Protein AF-A0A969DQ56-F1 (afdb_monomer_lite)

Secondary structure (DSSP, 8-state):
--HHHHHHHHHHHHHHHHHHHHHHHHHHHHHHHHHHHHHHHHHHHHHHHHHHHHHHHHHHHHHHHHHH--HHHHHHHHHHHHHHHHHHHHHHHHHTT-HHHHHHHHHHHHHHHHHHHHHHHHHHHHHH-SS--HHHHHHHHHHHHHHHHHHHHHHHHHHHHHHHHHH-S---TT---------

Radius of gyration: 26.94 Å; chains: 1; bounding box: 64×22×91 Å

pLDDT: mean 86.1, std 13.1, range [34.94, 96.06]

Sequence (183 aa):
MNKLKFQLVYVVSLLILVSIAYLVYLSYKNFQKYSIWINHSENVRAEIENLNRVPIELSREIIRAALTGDQLDTMAVQRIKNSIPGIYHKLDSLVADDKPQMEKLEEIRVVLADYIHEANVLMQLMLRTDKITRPIINQVRGQEKLVDEINEKMNAMKHDENTLLKTGWPKDKNRSYGHPSRC

Foldseek 3Di:
DDPVVVVVVVVVVVVVVVVVVVVVVVVVVVVVVQVVLVVLLVQLLVLLVVLLVLLVVLLVLLVVCLLVVDPVSVVVNVVSLVCNVVSLVSSCVSCVLPPVLNVLSVVLVVLNVVLSVLSVVLSVVSNVDNDDDPVNVVSSVVNVVSSVVSVVSSVVSNVVSVVCNVVDPDPDPSRPRDDPPDD

Structure (mmCIF, N/CA/C/O backbone):
data_AF-A0A969DQ56-F1
#
_entry.id   AF-A0A969DQ56-F1
#
loop_
_atom_site.group_PDB
_atom_site.id
_atom_site.type_symbol
_atom_site.label_atom_id
_atom_site.label_alt_id
_atom_site.label_comp_id
_atom_site.label_asym_id
_atom_site.label_entity_id
_atom_site.label_seq_id
_atom_site.pdbx_PDB_ins_code
_atom_site.Cartn_x
_atom_site.Cartn_y
_atom_site.Cartn_z
_atom_site.occupancy
_atom_site.B_iso_or_equiv
_atom_site.auth_seq_id
_atom_site.auth_comp_id
_atom_site.auth_asym_id
_atom_site.auth_atom_id
_atom_site.pdbx_PDB_model_num
ATOM 1 N N . MET A 1 1 ? 34.725 11.283 -61.768 1.00 60.84 1 MET A N 1
ATOM 2 C CA . MET A 1 1 ? 34.589 10.988 -60.321 1.00 60.84 1 MET A CA 1
ATOM 3 C C . MET A 1 1 ? 34.743 9.479 -60.122 1.00 60.84 1 MET A C 1
ATOM 5 O O . MET A 1 1 ? 34.065 8.736 -60.818 1.00 60.84 1 MET A O 1
ATOM 9 N N . ASN A 1 2 ? 35.677 9.009 -59.283 1.00 83.00 2 ASN A N 1
ATOM 10 C CA . ASN A 1 2 ? 35.981 7.570 -59.159 1.00 83.00 2 ASN A CA 1
ATOM 11 C C . ASN A 1 2 ? 34.799 6.796 -58.555 1.00 83.00 2 ASN A C 1
ATOM 13 O O . ASN A 1 2 ? 34.385 7.106 -57.440 1.00 83.00 2 ASN A O 1
ATOM 17 N N . LYS A 1 3 ? 34.310 5.758 -59.250 1.00 82.12 3 LYS A N 1
ATOM 18 C CA . LYS A 1 3 ? 33.214 4.877 -58.792 1.00 82.12 3 LYS A CA 1
ATOM 19 C C . LYS A 1 3 ? 33.446 4.331 -57.373 1.00 82.12 3 LYS A C 1
ATOM 21 O O . LYS A 1 3 ? 32.519 4.307 -56.573 1.00 82.12 3 LYS A O 1
ATOM 26 N N . LEU A 1 4 ? 34.700 4.018 -57.037 1.00 84.75 4 LEU A N 1
ATOM 27 C CA . LEU A 1 4 ? 35.118 3.575 -55.701 1.00 84.75 4 LEU A CA 1
ATOM 28 C C . LEU A 1 4 ? 34.868 4.620 -54.603 1.00 84.75 4 LEU A C 1
ATOM 30 O O . LEU A 1 4 ? 34.434 4.266 -53.513 1.00 84.75 4 LEU A O 1
ATOM 34 N N . LYS A 1 5 ? 35.091 5.913 -54.884 1.00 87.50 5 LYS A N 1
ATOM 35 C CA . LYS A 1 5 ? 34.825 6.988 -53.911 1.00 87.50 5 LYS A CA 1
ATOM 36 C C . LYS A 1 5 ? 33.327 7.113 -53.634 1.00 87.50 5 LYS A C 1
ATOM 38 O O . LYS A 1 5 ? 32.936 7.286 -52.488 1.00 87.50 5 LYS A O 1
ATOM 43 N N . PHE A 1 6 ? 32.498 6.982 -54.670 1.00 88.50 6 PHE A N 1
ATOM 44 C CA . PHE A 1 6 ? 31.042 7.029 -54.526 1.00 88.50 6 PHE A CA 1
ATOM 45 C C . PHE A 1 6 ? 30.500 5.822 -53.743 1.00 88.50 6 PHE A C 1
ATOM 47 O O . PHE A 1 6 ? 29.696 5.999 -52.834 1.00 88.50 6 PHE A O 1
ATOM 54 N N . GLN A 1 7 ? 30.989 4.612 -54.037 1.00 91.00 7 GLN A N 1
ATOM 55 C CA . GLN A 1 7 ? 30.630 3.399 -53.291 1.00 91.00 7 GLN A CA 1
ATOM 56 C C . GLN A 1 7 ? 31.032 3.491 -51.812 1.00 91.00 7 GLN A C 1
ATOM 58 O O . GLN A 1 7 ? 30.232 3.142 -50.949 1.00 91.00 7 GLN A O 1
ATOM 63 N N . LEU A 1 8 ? 32.227 4.012 -51.510 1.00 91.94 8 LEU A N 1
ATOM 64 C CA . LEU A 1 8 ? 32.673 4.235 -50.131 1.00 91.94 8 LEU A CA 1
ATOM 65 C C . LEU A 1 8 ? 31.768 5.215 -49.382 1.00 91.94 8 LEU A C 1
ATOM 67 O O . LEU A 1 8 ? 31.337 4.908 -48.275 1.00 91.94 8 LEU A O 1
ATOM 71 N N . VAL A 1 9 ? 31.445 6.363 -49.987 1.00 92.62 9 VAL A N 1
ATOM 72 C CA . VAL A 1 9 ? 30.526 7.341 -49.381 1.00 92.62 9 VAL A CA 1
ATOM 73 C C . VAL A 1 9 ? 29.165 6.702 -49.118 1.00 92.62 9 VAL A C 1
ATOM 75 O O . VAL A 1 9 ? 28.645 6.835 -48.017 1.00 92.62 9 VAL A O 1
ATOM 78 N N . TYR A 1 10 ? 28.626 5.948 -50.079 1.00 94.06 10 TYR A N 1
ATOM 79 C CA . TYR A 1 10 ? 27.345 5.264 -49.920 1.00 94.06 10 TYR A CA 1
ATOM 80 C C . TYR A 1 10 ? 27.352 4.262 -48.754 1.00 94.06 10 TYR A C 1
ATOM 82 O O . TYR A 1 10 ? 26.462 4.308 -47.907 1.00 94.06 10 TYR A O 1
ATOM 90 N N . VAL A 1 11 ? 28.370 3.397 -48.664 1.00 94.69 11 VAL A N 1
ATOM 91 C CA . VAL A 1 11 ? 28.499 2.415 -47.572 1.00 94.69 11 VAL A CA 1
ATOM 92 C C . VAL A 1 11 ? 28.635 3.107 -46.216 1.00 94.69 11 VAL A C 1
ATOM 94 O O . VAL A 1 11 ? 27.977 2.706 -45.259 1.00 94.69 11 VAL A O 1
ATOM 97 N N . VAL A 1 12 ? 29.439 4.171 -46.128 1.00 94.94 12 VAL A N 1
ATOM 98 C CA . VAL A 1 12 ? 29.608 4.944 -44.888 1.00 94.94 12 VAL A CA 1
ATOM 99 C C . VAL A 1 12 ? 28.298 5.618 -44.477 1.00 94.94 12 VAL A C 1
ATOM 101 O O . VAL A 1 12 ? 27.914 5.531 -43.313 1.00 94.94 12 VAL A O 1
ATOM 104 N N . SER A 1 13 ? 27.568 6.232 -45.411 1.00 94.75 13 SER A N 1
ATOM 105 C CA . SER A 1 13 ? 26.252 6.818 -45.129 1.00 94.75 13 SER A CA 1
ATOM 106 C C . SER A 1 13 ? 25.251 5.772 -44.635 1.00 94.75 13 SER A C 1
ATOM 108 O O . SER A 1 13 ? 24.508 6.036 -43.690 1.00 94.75 13 SER A O 1
ATOM 110 N N . LEU A 1 14 ? 25.254 4.575 -45.227 1.00 95.62 14 LEU A N 1
ATOM 111 C CA . LEU A 1 14 ? 24.377 3.477 -44.822 1.00 95.62 14 LEU A CA 1
ATOM 112 C C . LEU A 1 14 ? 24.734 2.975 -43.414 1.00 95.62 14 LEU A C 1
ATOM 114 O O . LEU A 1 14 ? 23.844 2.809 -42.583 1.00 95.62 14 LEU A O 1
ATOM 118 N N . LEU A 1 15 ? 26.026 2.826 -43.103 1.00 95.94 15 LEU A N 1
ATOM 119 C CA . LEU A 1 15 ? 26.488 2.478 -41.755 1.00 95.94 15 LEU A CA 1
ATOM 120 C C . LEU A 1 15 ? 26.067 3.521 -40.716 1.00 95.94 15 LEU A C 1
ATOM 122 O O . LEU A 1 15 ? 25.555 3.146 -39.666 1.00 95.94 15 LEU A O 1
ATOM 126 N N . ILE A 1 16 ? 26.212 4.814 -41.020 1.00 95.94 16 ILE A N 1
ATOM 127 C CA . ILE A 1 16 ? 25.771 5.898 -40.129 1.00 95.94 16 ILE A CA 1
ATOM 128 C C . ILE A 1 16 ? 24.263 5.800 -39.869 1.00 95.94 16 ILE A C 1
ATOM 130 O O . ILE A 1 16 ? 23.838 5.867 -38.716 1.00 95.94 16 ILE A O 1
ATOM 134 N N . LEU A 1 17 ? 23.452 5.586 -40.911 1.00 95.94 17 LEU A N 1
ATOM 135 C CA . LEU A 1 17 ? 22.001 5.429 -40.766 1.00 95.94 17 LEU A CA 1
ATOM 136 C C . LEU A 1 17 ? 21.634 4.216 -39.902 1.00 95.94 17 LEU A C 1
ATOM 138 O O . LEU A 1 17 ? 20.782 4.331 -39.021 1.00 95.94 17 LEU A O 1
ATOM 142 N N . VAL A 1 18 ? 22.299 3.075 -40.101 1.00 96.06 18 VAL A N 1
ATOM 143 C CA . VAL A 1 18 ? 22.080 1.863 -39.294 1.00 96.06 18 VAL A CA 1
ATOM 144 C C . VAL A 1 18 ? 22.491 2.088 -37.838 1.00 96.06 18 VAL A C 1
ATOM 146 O O . VAL A 1 18 ? 21.755 1.700 -36.932 1.00 96.06 18 VAL A O 1
ATOM 149 N N . SER A 1 19 ? 23.620 2.755 -37.588 1.00 95.31 19 SER A N 1
ATOM 150 C CA . SER A 1 19 ? 24.059 3.096 -36.232 1.00 95.31 19 SER A CA 1
ATOM 151 C C . SER A 1 19 ? 23.074 4.029 -35.526 1.00 95.31 19 SER A C 1
ATOM 153 O O . SER A 1 19 ? 22.738 3.783 -34.369 1.00 95.31 19 SER A O 1
ATOM 155 N N . ILE A 1 20 ? 22.558 5.055 -36.213 1.00 95.62 20 ILE A N 1
ATOM 156 C CA . ILE A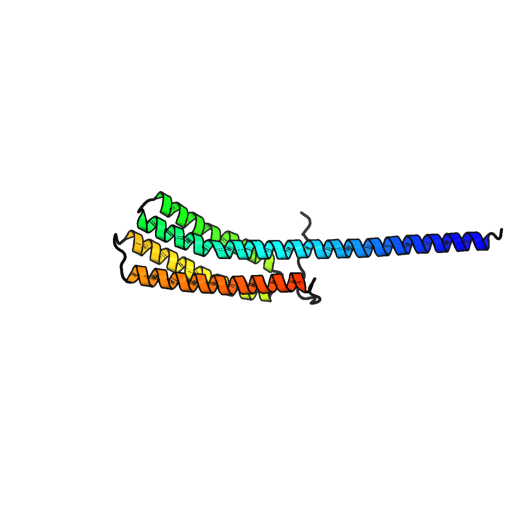 1 20 ? 21.531 5.949 -35.658 1.00 95.62 20 ILE A CA 1
ATOM 157 C C . ILE A 1 20 ? 20.255 5.159 -35.349 1.00 95.62 20 ILE A C 1
ATOM 159 O O . ILE A 1 20 ? 19.736 5.260 -34.239 1.00 95.62 20 ILE A O 1
ATOM 163 N N . ALA A 1 21 ? 19.777 4.330 -36.282 1.00 94.19 21 ALA A N 1
ATOM 164 C CA . ALA A 1 21 ? 18.588 3.504 -36.075 1.00 94.19 21 ALA A CA 1
ATOM 165 C C . ALA A 1 21 ? 18.744 2.560 -34.869 1.00 94.19 21 ALA A C 1
ATOM 167 O O . ALA A 1 21 ? 17.830 2.434 -34.053 1.00 94.19 21 ALA A O 1
ATOM 168 N N . TYR A 1 22 ? 19.919 1.947 -34.709 1.00 95.38 22 TYR A N 1
ATOM 169 C CA . TYR A 1 22 ? 20.224 1.085 -33.569 1.00 95.38 22 TYR A CA 1
ATOM 170 C C . TYR A 1 22 ? 20.247 1.852 -32.238 1.00 95.38 22 TYR A C 1
ATOM 172 O O . TYR A 1 22 ? 19.672 1.389 -31.250 1.00 95.38 22 TYR A O 1
ATOM 180 N N . LEU A 1 23 ? 20.856 3.043 -32.203 1.00 94.50 23 LEU A N 1
ATOM 181 C CA . LEU A 1 23 ? 20.869 3.896 -31.009 1.00 94.50 23 LEU A CA 1
ATOM 182 C C . LEU A 1 23 ? 19.462 4.369 -30.626 1.00 94.50 23 LEU A C 1
ATOM 184 O O . LEU A 1 23 ? 19.108 4.333 -29.447 1.00 94.50 23 LEU A O 1
ATOM 188 N N . VAL A 1 24 ? 18.642 4.754 -31.609 1.00 94.00 24 VAL A N 1
ATOM 189 C CA . VAL A 1 24 ? 17.233 5.117 -31.390 1.00 94.00 24 VAL A CA 1
ATOM 190 C C . VAL A 1 24 ? 16.454 3.930 -30.828 1.00 94.00 24 VAL A C 1
ATOM 192 O O . VAL A 1 24 ? 15.734 4.084 -29.843 1.00 94.00 24 VAL A O 1
ATOM 195 N N . TYR A 1 25 ? 16.639 2.734 -31.388 1.00 93.81 25 TYR A N 1
ATOM 196 C CA . TYR A 1 25 ? 15.999 1.519 -30.886 1.00 93.81 25 TYR A CA 1
ATOM 197 C C . TYR A 1 25 ? 16.393 1.203 -29.434 1.00 93.81 25 TYR A C 1
ATOM 199 O O . TYR A 1 25 ? 15.524 0.924 -28.604 1.00 93.81 25 TYR A O 1
ATOM 207 N N . LEU A 1 26 ? 17.684 1.286 -29.094 1.00 92.12 26 LEU A N 1
ATOM 208 C CA . LEU A 1 26 ? 18.155 1.088 -27.720 1.00 92.12 26 LEU A CA 1
ATOM 209 C C . LEU A 1 26 ? 17.576 2.127 -26.757 1.00 92.12 26 LEU A C 1
ATOM 211 O O . LEU A 1 26 ? 17.127 1.769 -25.667 1.00 92.12 26 LEU A O 1
ATOM 215 N N . SER A 1 27 ? 17.564 3.398 -27.162 1.00 88.06 27 SER A N 1
ATOM 216 C CA . SER A 1 27 ? 16.995 4.487 -26.369 1.00 88.06 27 SER A CA 1
ATOM 217 C C . SER A 1 27 ? 15.505 4.259 -26.106 1.00 88.06 27 SER A C 1
ATOM 219 O O . SER A 1 27 ? 15.075 4.286 -24.953 1.00 88.06 27 SER A O 1
ATOM 221 N N . TYR A 1 28 ? 14.738 3.912 -27.143 1.00 90.69 28 TYR A N 1
ATOM 222 C CA . TYR A 1 28 ? 13.313 3.607 -27.028 1.00 90.69 28 TYR A CA 1
ATOM 223 C C . TYR A 1 28 ? 13.044 2.408 -26.109 1.00 90.69 28 TYR A C 1
ATOM 225 O O . TYR A 1 28 ? 12.185 2.474 -25.231 1.00 90.69 28 TYR A O 1
ATOM 233 N N . LYS A 1 29 ? 13.817 1.325 -26.250 1.00 86.50 29 LYS A N 1
ATOM 234 C CA . LYS A 1 29 ? 13.694 0.138 -25.393 1.00 86.50 29 LYS A CA 1
ATOM 235 C C . LYS A 1 29 ? 13.977 0.461 -23.925 1.00 86.50 29 LYS A C 1
ATOM 237 O O . LYS A 1 29 ? 13.277 -0.033 -23.043 1.00 86.50 29 LYS A O 1
ATOM 242 N N . ASN A 1 30 ? 14.993 1.278 -23.652 1.00 84.06 30 ASN A N 1
ATOM 243 C CA . ASN A 1 30 ? 15.302 1.711 -22.291 1.00 84.06 30 ASN A CA 1
ATOM 244 C C . ASN A 1 30 ? 14.200 2.620 -21.742 1.00 84.06 30 ASN A C 1
ATOM 246 O O . ASN A 1 30 ? 13.751 2.408 -20.620 1.00 84.06 30 ASN A O 1
ATOM 250 N N . PHE A 1 31 ? 13.710 3.567 -22.544 1.00 85.44 31 PHE A N 1
ATOM 251 C CA . PHE A 1 31 ? 12.602 4.442 -22.171 1.00 85.44 31 PHE A CA 1
ATOM 252 C C . PHE A 1 31 ? 11.344 3.651 -21.792 1.00 85.44 31 PHE A C 1
ATOM 254 O O . PHE A 1 31 ? 10.767 3.897 -20.736 1.00 85.44 31 PHE A O 1
ATOM 261 N N . GLN A 1 32 ? 10.957 2.653 -22.595 1.00 86.38 32 GLN A N 1
ATOM 262 C CA . GLN A 1 32 ? 9.820 1.785 -22.275 1.00 86.38 32 GLN A CA 1
ATOM 263 C C . GLN A 1 32 ? 10.002 1.060 -20.939 1.00 86.38 32 GLN A C 1
ATOM 265 O O . GLN A 1 32 ? 9.076 1.025 -20.134 1.00 86.38 32 GLN A O 1
ATOM 270 N N . LYS A 1 33 ? 11.197 0.518 -20.674 1.00 82.94 33 LYS A N 1
ATOM 271 C CA . LYS A 1 33 ? 11.493 -0.137 -19.392 1.00 82.94 33 LYS A CA 1
ATOM 272 C C . LYS A 1 33 ? 11.350 0.828 -18.217 1.00 82.94 33 LYS A C 1
ATOM 274 O O . LYS A 1 33 ? 10.643 0.513 -17.268 1.00 82.94 33 LYS A O 1
ATOM 279 N N . TYR A 1 34 ? 11.962 2.011 -18.295 1.00 83.19 34 TYR A N 1
ATOM 280 C CA . TYR A 1 34 ? 11.834 3.018 -17.240 1.00 83.19 34 TYR A CA 1
ATOM 281 C C . TYR A 1 34 ? 10.382 3.452 -17.034 1.00 83.19 34 TYR A C 1
ATOM 283 O O . TYR A 1 34 ? 9.943 3.557 -15.897 1.00 83.19 34 TYR A O 1
ATOM 291 N N . SER A 1 35 ? 9.619 3.647 -18.112 1.00 86.56 35 SER A N 1
ATOM 292 C CA . SER A 1 35 ? 8.207 4.025 -18.030 1.00 86.56 35 SER A CA 1
ATOM 293 C C . SER A 1 35 ? 7.351 2.957 -17.340 1.00 86.56 35 SER A C 1
ATOM 295 O O . SER A 1 35 ? 6.551 3.308 -16.474 1.00 86.56 35 SER A O 1
ATOM 297 N N . ILE A 1 36 ? 7.544 1.672 -17.666 1.00 86.56 36 ILE A N 1
ATOM 298 C CA . ILE A 1 36 ? 6.831 0.559 -17.014 1.00 86.56 36 ILE A CA 1
ATOM 299 C C . ILE A 1 36 ? 7.125 0.540 -15.513 1.00 86.56 36 ILE A C 1
ATOM 301 O O . ILE A 1 36 ? 6.206 0.403 -14.711 1.00 86.56 36 ILE A O 1
ATOM 305 N N . TRP A 1 37 ? 8.388 0.716 -15.130 1.00 84.81 37 TRP A N 1
ATOM 306 C CA . TRP A 1 37 ? 8.779 0.686 -13.724 1.00 84.81 37 TRP A CA 1
ATOM 307 C C . TRP A 1 37 ? 8.335 1.914 -12.934 1.00 84.81 37 TRP A C 1
ATOM 309 O O . TRP A 1 37 ? 7.828 1.749 -11.831 1.00 84.81 37 TRP A O 1
ATOM 319 N N . ILE A 1 38 ? 8.420 3.122 -13.503 1.00 88.44 38 ILE A N 1
ATOM 320 C CA . ILE A 1 38 ? 7.863 4.322 -12.859 1.00 88.44 38 ILE A CA 1
ATOM 321 C C . ILE A 1 38 ? 6.370 4.110 -12.597 1.00 88.44 38 ILE A C 1
ATOM 323 O O . ILE A 1 38 ? 5.901 4.341 -11.488 1.00 88.44 38 ILE A O 1
ATOM 327 N N . ASN A 1 39 ? 5.632 3.620 -13.598 1.00 89.69 39 ASN A N 1
ATOM 328 C CA . ASN A 1 39 ? 4.207 3.342 -13.451 1.00 89.69 39 ASN A CA 1
ATOM 329 C C . ASN A 1 39 ? 3.936 2.274 -12.379 1.00 89.69 39 ASN A C 1
ATOM 331 O O . ASN A 1 39 ? 2.999 2.406 -11.598 1.00 89.69 39 ASN A O 1
ATOM 335 N N . HIS A 1 40 ? 4.763 1.230 -12.314 1.00 89.19 40 HIS A N 1
ATOM 336 C CA . HIS A 1 40 ? 4.662 0.201 -11.287 1.00 89.19 40 HIS A CA 1
ATOM 337 C C . HIS A 1 40 ? 4.871 0.765 -9.873 1.00 89.19 40 HIS A C 1
ATOM 339 O O . HIS A 1 40 ? 3.996 0.597 -9.028 1.00 89.19 40 HIS A O 1
ATOM 345 N N . SER A 1 41 ? 5.971 1.481 -9.627 1.00 90.62 41 SER A N 1
ATOM 346 C CA . SER A 1 41 ? 6.252 2.082 -8.316 1.00 90.62 41 SER A CA 1
ATOM 347 C C . SER A 1 41 ? 5.202 3.119 -7.911 1.00 90.62 41 SER A C 1
ATOM 349 O O . SER A 1 41 ? 4.837 3.201 -6.741 1.00 90.62 41 SER A O 1
ATOM 351 N N . GLU A 1 42 ? 4.649 3.880 -8.860 1.00 91.38 42 GLU A N 1
ATOM 352 C CA . GLU A 1 42 ? 3.516 4.774 -8.589 1.00 91.38 42 GLU A CA 1
ATOM 353 C C . GLU A 1 42 ? 2.250 4.003 -8.186 1.00 91.38 42 GLU A C 1
ATOM 355 O O . GLU A 1 42 ? 1.573 4.405 -7.239 1.00 91.38 42 GLU A O 1
ATOM 360 N N . ASN A 1 43 ? 1.961 2.863 -8.825 1.00 93.44 43 ASN A N 1
ATOM 361 C CA . ASN A 1 43 ? 0.840 2.000 -8.435 1.00 93.44 43 ASN A CA 1
ATOM 362 C C . ASN A 1 43 ? 1.039 1.401 -7.037 1.00 93.44 43 ASN A C 1
ATOM 364 O O . ASN A 1 43 ? 0.116 1.449 -6.226 1.00 93.44 43 ASN A O 1
ATOM 368 N N . VAL A 1 44 ? 2.236 0.889 -6.725 1.00 93.69 44 VAL A N 1
ATOM 369 C CA . VAL A 1 44 ? 2.570 0.381 -5.381 1.00 93.69 44 VAL A CA 1
ATOM 370 C C . VAL A 1 44 ? 2.371 1.487 -4.348 1.00 93.69 44 VAL A C 1
ATOM 372 O O . VAL A 1 44 ? 1.689 1.293 -3.344 1.00 93.69 44 VAL A O 1
ATOM 375 N N . ARG A 1 45 ? 2.890 2.689 -4.617 1.00 93.88 45 ARG A N 1
ATOM 376 C CA . ARG A 1 45 ? 2.770 3.836 -3.713 1.00 93.88 45 ARG A CA 1
ATOM 377 C C . ARG A 1 45 ? 1.321 4.274 -3.502 1.00 93.88 45 ARG A C 1
ATOM 379 O O . ARG A 1 45 ? 0.956 4.636 -2.384 1.00 93.88 45 ARG A O 1
ATOM 386 N N . ALA A 1 46 ? 0.512 4.255 -4.558 1.00 94.06 46 ALA A N 1
ATOM 387 C CA . ALA A 1 46 ? -0.907 4.573 -4.484 1.00 94.06 46 ALA A CA 1
ATOM 388 C C . ALA A 1 46 ? -1.670 3.554 -3.627 1.00 94.06 46 ALA A C 1
ATOM 390 O O . ALA A 1 46 ? -2.485 3.956 -2.799 1.00 94.06 46 ALA A O 1
ATOM 391 N N . GLU A 1 47 ? -1.380 2.258 -3.766 1.00 94.81 47 GLU A N 1
ATOM 392 C CA . GLU A 1 47 ? -2.032 1.223 -2.957 1.00 94.81 47 GLU A CA 1
ATOM 393 C C . GLU A 1 47 ? -1.553 1.207 -1.502 1.00 94.81 47 GLU A C 1
ATOM 395 O O . GLU A 1 47 ? -2.373 1.014 -0.608 1.00 94.81 47 GLU A O 1
ATOM 400 N N . ILE A 1 48 ? -0.276 1.504 -1.234 1.00 94.94 48 ILE A N 1
ATOM 401 C CA . ILE A 1 48 ? 0.223 1.743 0.132 1.00 94.94 48 ILE A CA 1
ATOM 402 C C . ILE A 1 48 ? -0.560 2.889 0.781 1.00 94.94 48 ILE A C 1
ATOM 404 O O . ILE A 1 48 ? -1.055 2.760 1.896 1.00 94.94 48 ILE A O 1
ATOM 408 N N . GLU A 1 49 ? -0.713 4.012 0.076 1.00 94.38 49 GLU A N 1
ATOM 409 C CA . GLU A 1 49 ? -1.459 5.170 0.572 1.00 94.38 49 GLU A CA 1
ATOM 410 C C . GLU A 1 49 ? -2.943 4.843 0.801 1.00 94.38 49 GLU A C 1
ATOM 412 O O . GLU A 1 49 ? -3.531 5.285 1.788 1.00 94.38 49 GLU A O 1
ATOM 417 N N . ASN A 1 50 ? -3.542 4.053 -0.090 1.00 93.62 50 ASN A N 1
ATOM 418 C CA . ASN A 1 50 ? -4.917 3.586 0.034 1.00 93.62 50 ASN A 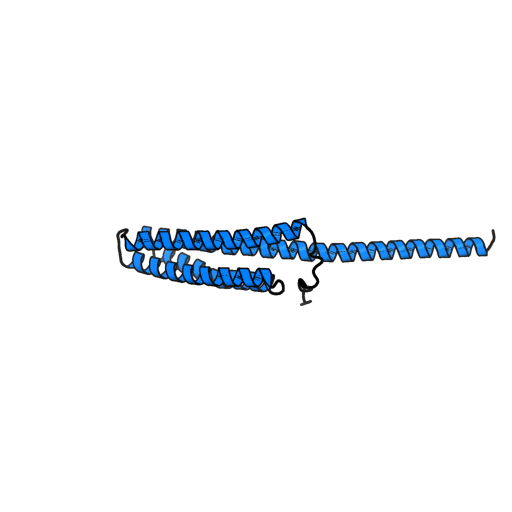CA 1
ATOM 419 C C . ASN A 1 50 ? -5.085 2.713 1.287 1.00 93.62 50 ASN A C 1
ATOM 421 O O . ASN A 1 50 ? -5.913 3.012 2.146 1.00 93.62 50 ASN A O 1
ATOM 425 N N . LEU A 1 51 ? -4.235 1.696 1.451 1.00 93.81 51 LEU A N 1
ATOM 426 C CA . LEU A 1 51 ? -4.277 0.793 2.599 1.00 93.81 51 LEU A CA 1
ATOM 427 C C . LEU A 1 51 ? -3.966 1.512 3.916 1.00 93.81 51 LEU A C 1
ATOM 429 O O . LEU A 1 51 ? -4.508 1.139 4.949 1.00 93.81 51 LEU A O 1
ATOM 433 N N . ASN A 1 52 ? -3.161 2.574 3.880 1.00 93.62 52 ASN A N 1
ATOM 434 C CA . ASN A 1 52 ? -2.846 3.378 5.055 1.00 93.62 52 ASN A CA 1
ATOM 435 C C . ASN A 1 52 ? -4.023 4.252 5.535 1.00 93.62 52 ASN A C 1
ATOM 437 O O . ASN A 1 52 ? -4.179 4.520 6.725 1.00 93.62 52 ASN A O 1
ATOM 441 N N . ARG A 1 53 ? -4.888 4.699 4.617 1.00 93.88 53 ARG A N 1
ATOM 442 C CA . ARG A 1 53 ? -6.056 5.534 4.952 1.00 93.88 53 ARG A CA 1
ATOM 443 C C . ARG A 1 53 ? -7.205 4.734 5.554 1.00 93.88 53 ARG A C 1
ATOM 445 O O . ARG A 1 53 ? -7.933 5.261 6.393 1.00 93.88 53 ARG A O 1
ATOM 452 N N . VAL A 1 54 ? -7.359 3.478 5.145 1.00 94.06 54 VAL A N 1
ATOM 453 C CA . VAL A 1 54 ? -8.526 2.654 5.487 1.00 94.06 54 VAL A CA 1
ATOM 454 C C . VAL A 1 54 ? -8.661 2.390 6.997 1.00 94.06 54 VAL A C 1
ATOM 456 O O . VAL A 1 54 ? -9.768 2.557 7.504 1.00 94.06 54 VAL A O 1
ATOM 459 N N . PRO A 1 55 ? -7.600 2.062 7.765 1.00 93.31 55 PRO A N 1
ATOM 460 C CA . PRO A 1 55 ? -7.694 1.941 9.223 1.00 93.31 55 PRO A CA 1
ATOM 461 C C . PRO A 1 55 ? -8.097 3.250 9.917 1.00 93.31 55 PRO A C 1
ATOM 463 O O . PRO A 1 55 ? -8.873 3.258 10.871 1.00 93.31 55 PRO A O 1
ATOM 466 N N . ILE A 1 56 ? -7.618 4.391 9.417 1.00 92.75 56 ILE A N 1
ATOM 467 C CA . ILE A 1 56 ? -7.979 5.705 9.966 1.00 92.75 56 ILE A CA 1
ATOM 468 C C . ILE A 1 56 ? -9.463 5.990 9.708 1.00 92.75 56 ILE A C 1
ATOM 470 O O . ILE A 1 56 ? -10.177 6.444 10.602 1.00 92.75 56 ILE A O 1
ATOM 474 N N . GLU A 1 57 ? -9.933 5.717 8.491 1.00 93.69 57 GLU A N 1
ATOM 475 C CA . GLU A 1 57 ? -11.337 5.874 8.111 1.00 93.69 57 GLU A CA 1
ATOM 476 C C . GLU A 1 57 ? -12.244 4.937 8.915 1.00 93.69 57 GLU A C 1
ATOM 478 O O . GLU A 1 57 ? -13.250 5.382 9.464 1.00 93.69 57 GLU A O 1
ATOM 483 N N . LEU A 1 58 ? -11.848 3.671 9.071 1.00 92.75 58 LEU A N 1
ATOM 484 C CA . LEU A 1 58 ? -12.596 2.689 9.850 1.00 92.75 58 LEU A CA 1
ATOM 485 C C . LEU A 1 58 ? -12.717 3.111 11.319 1.00 92.75 58 LEU A C 1
ATOM 487 O O . LEU A 1 58 ? -13.811 3.058 11.873 1.00 92.75 58 LEU A O 1
ATOM 491 N N . SER A 1 59 ? -11.627 3.576 11.937 1.00 89.88 59 SER A N 1
ATOM 492 C CA . SER A 1 59 ? -11.645 4.075 13.319 1.00 89.88 59 SER A CA 1
ATOM 493 C C . SER A 1 59 ? -12.611 5.255 13.487 1.00 89.88 59 SER A C 1
ATOM 495 O O . SER A 1 59 ? -13.450 5.261 14.392 1.00 89.88 59 SER A O 1
ATOM 497 N N . ARG A 1 60 ? -12.569 6.225 12.562 1.00 90.44 60 ARG A N 1
ATOM 498 C CA . ARG A 1 60 ? -13.492 7.373 12.565 1.00 90.44 60 ARG A CA 1
ATOM 499 C C . ARG A 1 60 ? -14.945 6.938 12.435 1.00 90.44 60 ARG A C 1
ATOM 501 O O . ARG A 1 60 ? -15.789 7.445 13.171 1.00 90.44 60 ARG A O 1
ATOM 508 N N . GLU A 1 61 ? -15.229 6.001 11.537 1.00 90.88 61 GLU A N 1
ATOM 509 C CA . GLU A 1 61 ? -16.598 5.556 11.296 1.00 90.88 61 GLU A CA 1
ATOM 510 C C . GLU A 1 61 ? -17.140 4.705 12.451 1.00 90.88 61 GLU A C 1
ATOM 512 O O . GLU A 1 61 ? -18.312 4.824 12.793 1.00 90.88 61 GLU A O 1
ATOM 517 N N . ILE A 1 62 ? -16.291 3.924 13.132 1.00 87.56 62 ILE A N 1
ATOM 518 C CA . ILE A 1 62 ? -16.672 3.215 14.366 1.00 87.56 62 ILE A CA 1
ATOM 519 C C . ILE A 1 62 ? -17.068 4.213 15.458 1.00 87.56 62 ILE A C 1
ATOM 521 O O . ILE A 1 62 ? -18.117 4.056 16.083 1.00 87.56 62 ILE A O 1
ATOM 525 N N . ILE A 1 63 ? -16.260 5.256 15.674 1.00 83.62 63 ILE A N 1
ATOM 526 C CA . ILE A 1 63 ? -16.562 6.301 16.662 1.00 83.62 63 ILE A CA 1
ATOM 527 C C . ILE A 1 63 ? -17.862 7.017 16.295 1.00 83.62 63 ILE A C 1
ATOM 529 O O . ILE A 1 63 ? -18.708 7.235 17.160 1.00 83.62 63 ILE A O 1
ATOM 533 N N . ARG A 1 64 ? -18.044 7.358 15.017 1.00 85.62 64 ARG A N 1
ATOM 534 C CA . ARG A 1 64 ? -19.266 7.997 14.532 1.00 85.62 64 ARG A CA 1
ATOM 535 C C . ARG A 1 64 ? -20.494 7.125 14.787 1.00 85.62 64 ARG A C 1
ATOM 537 O O . ARG A 1 64 ? -21.421 7.606 15.430 1.00 85.62 64 ARG A O 1
ATOM 544 N N . ALA A 1 65 ? -20.460 5.860 14.367 1.00 84.06 65 ALA A N 1
ATOM 545 C CA . ALA A 1 65 ? -21.550 4.906 14.567 1.00 84.06 65 ALA A CA 1
ATOM 546 C C . ALA A 1 65 ? -21.912 4.742 16.049 1.00 84.06 65 ALA A C 1
ATOM 548 O O . ALA A 1 65 ? -23.081 4.608 16.402 1.00 84.06 65 ALA A O 1
ATOM 549 N N . ALA A 1 66 ? -20.913 4.789 16.931 1.00 78.62 66 ALA A N 1
ATOM 550 C CA . ALA A 1 66 ? -21.127 4.709 18.369 1.00 78.62 66 ALA A CA 1
ATOM 551 C C . ALA A 1 66 ? -21.770 5.964 18.969 1.00 78.62 66 ALA A C 1
ATOM 553 O O . ALA A 1 66 ? -22.517 5.862 19.937 1.00 78.62 66 ALA A O 1
ATOM 554 N N . LEU A 1 67 ? -21.478 7.146 18.422 1.00 79.25 67 LEU A N 1
ATOM 555 C CA . LEU A 1 67 ? -22.053 8.408 18.891 1.00 79.25 67 LEU A CA 1
ATOM 556 C C . LEU A 1 67 ? -23.492 8.611 18.404 1.00 79.25 67 LEU A C 1
ATOM 558 O O . LEU A 1 67 ? -24.293 9.217 19.112 1.00 79.25 67 LEU A O 1
ATOM 562 N N . THR A 1 68 ? -23.809 8.144 17.197 1.00 81.38 68 THR A N 1
ATOM 563 C CA . THR A 1 68 ? -25.123 8.329 16.564 1.00 81.38 68 THR A CA 1
ATOM 564 C C . THR A 1 68 ? -26.096 7.197 16.881 1.00 81.38 68 THR A C 1
ATOM 566 O O . THR A 1 68 ? -27.301 7.434 16.922 1.00 81.38 68 THR A O 1
ATOM 569 N N . GLY A 1 69 ? -25.596 5.974 17.096 1.00 69.81 69 GLY A N 1
ATOM 570 C CA . GLY A 1 69 ? -26.422 4.777 17.261 1.00 69.81 69 GLY A CA 1
ATOM 571 C C . GLY A 1 69 ? -27.201 4.381 15.998 1.00 69.81 69 GLY A C 1
ATOM 572 O O . GLY A 1 69 ? -28.141 3.592 16.089 1.00 69.81 69 GLY A O 1
ATOM 573 N N . ASP A 1 70 ? -26.848 4.930 14.829 1.00 74.75 70 ASP A N 1
ATOM 574 C CA . ASP A 1 70 ? -27.566 4.709 13.570 1.00 74.75 70 ASP A CA 1
ATOM 575 C C . ASP A 1 70 ? -27.108 3.410 12.875 1.00 74.75 70 ASP A C 1
ATOM 577 O O . ASP A 1 70 ? -25.914 3.139 12.707 1.00 74.75 70 ASP A O 1
ATOM 581 N N . GLN A 1 71 ? -28.066 2.605 12.404 1.00 65.31 71 GLN A N 1
ATOM 582 C CA . GLN A 1 71 ? -27.794 1.416 11.590 1.00 65.31 71 GLN A CA 1
ATOM 583 C C . GLN A 1 71 ? -27.077 1.758 10.277 1.00 65.31 71 GLN A C 1
ATOM 585 O O . GLN A 1 71 ? -26.268 0.955 9.802 1.00 65.31 71 GLN A O 1
ATOM 590 N N . LEU A 1 72 ? -27.326 2.935 9.693 1.00 62.41 72 LEU A N 1
ATOM 591 C CA . LEU A 1 72 ? -26.640 3.381 8.477 1.00 62.41 72 LEU A CA 1
ATOM 592 C C . LEU A 1 72 ? -25.123 3.491 8.687 1.00 62.41 72 LEU A C 1
ATOM 594 O O . LEU A 1 72 ? -24.354 3.075 7.816 1.00 62.41 72 LEU A O 1
ATOM 598 N N . ASP A 1 73 ? -24.698 3.942 9.866 1.00 75.31 73 ASP A N 1
ATOM 599 C CA . ASP A 1 73 ? -23.283 4.084 10.205 1.00 75.31 73 ASP A CA 1
ATOM 600 C C . ASP A 1 73 ? -22.627 2.702 10.433 1.00 75.31 73 ASP A C 1
ATOM 602 O O . ASP A 1 73 ? -21.492 2.465 10.018 1.00 75.31 73 ASP A O 1
ATOM 606 N N . THR A 1 74 ? -23.364 1.710 10.957 1.00 77.12 74 THR A N 1
ATOM 607 C CA . THR A 1 74 ? -22.845 0.326 11.072 1.00 77.12 74 THR A CA 1
ATOM 608 C C . THR A 1 74 ? -22.591 -0.343 9.714 1.00 77.12 74 THR A C 1
ATOM 610 O O . THR A 1 74 ? -21.635 -1.110 9.559 1.00 77.12 74 THR A O 1
ATOM 613 N N . MET A 1 75 ? -23.391 -0.021 8.689 1.00 85.69 75 MET A N 1
ATOM 614 C CA . MET A 1 75 ? -23.146 -0.500 7.324 1.00 85.69 75 MET A CA 1
ATOM 615 C C . MET A 1 75 ? -21.906 0.145 6.699 1.00 85.69 75 MET A C 1
ATOM 617 O O . MET A 1 75 ? -21.192 -0.523 5.946 1.00 85.69 75 MET A O 1
ATOM 621 N N . ALA A 1 76 ? -21.632 1.418 7.002 1.00 88.62 76 ALA A N 1
ATOM 622 C CA . ALA A 1 76 ? -20.423 2.099 6.549 1.00 88.62 76 ALA A CA 1
ATOM 623 C C . ALA A 1 76 ? -19.164 1.452 7.152 1.00 88.62 76 ALA A C 1
ATOM 625 O O . ALA A 1 76 ? -18.258 1.081 6.402 1.00 88.62 76 ALA A O 1
ATOM 626 N N . VAL A 1 77 ? -19.166 1.178 8.463 1.00 89.19 77 VAL A N 1
ATOM 627 C CA . VAL A 1 77 ? -18.101 0.421 9.150 1.00 89.19 77 VAL A CA 1
ATOM 628 C C . VAL A 1 77 ? -17.856 -0.930 8.474 1.00 89.19 77 VAL A C 1
ATOM 630 O O . VAL A 1 77 ? -16.719 -1.273 8.144 1.00 89.19 77 VAL A O 1
ATOM 633 N N . GLN A 1 78 ? -18.916 -1.703 8.210 1.00 90.00 78 GLN A N 1
ATOM 634 C CA . GLN A 1 78 ? -18.775 -3.014 7.575 1.00 90.00 78 GLN A CA 1
ATOM 635 C C . GLN A 1 78 ? -18.242 -2.909 6.138 1.00 90.00 78 GLN A C 1
ATOM 637 O O . GLN A 1 78 ? -17.431 -3.741 5.730 1.00 90.00 78 GLN A O 1
ATOM 642 N N . ARG A 1 79 ? -18.662 -1.891 5.375 1.00 93.00 79 ARG A N 1
ATOM 643 C CA . ARG A 1 79 ? -18.182 -1.642 4.007 1.00 93.00 79 ARG A CA 1
ATOM 644 C C . ARG A 1 79 ? -16.685 -1.344 3.986 1.00 93.00 79 ARG A C 1
ATOM 646 O O . ARG A 1 79 ? -15.976 -1.956 3.193 1.00 93.00 79 ARG A O 1
ATOM 653 N N . ILE A 1 80 ? -16.219 -0.447 4.856 1.00 93.38 80 ILE A N 1
ATOM 654 C CA . ILE A 1 80 ? -14.800 -0.080 4.962 1.00 93.38 80 ILE A CA 1
ATOM 655 C C . ILE A 1 80 ? -13.982 -1.295 5.412 1.00 93.38 80 ILE A C 1
ATOM 657 O O . ILE A 1 80 ? -12.983 -1.641 4.793 1.00 93.38 80 ILE A O 1
ATOM 661 N N . LYS A 1 81 ? -14.441 -2.028 6.431 1.00 92.81 81 LYS A N 1
ATOM 662 C CA . LYS A 1 81 ? -13.768 -3.257 6.877 1.00 92.81 81 LYS A CA 1
ATOM 663 C C . LYS A 1 81 ? -13.637 -4.290 5.752 1.00 92.81 81 LYS A C 1
ATOM 665 O O . LYS A 1 81 ? -12.590 -4.911 5.600 1.00 92.81 81 LYS A O 1
ATOM 670 N N . ASN A 1 82 ? -14.687 -4.460 4.948 1.00 93.44 82 ASN A N 1
ATOM 671 C CA . ASN A 1 82 ? -14.702 -5.409 3.836 1.00 93.44 82 ASN A CA 1
ATOM 672 C C . ASN A 1 82 ? -13.831 -4.974 2.643 1.00 93.44 82 ASN A C 1
ATOM 674 O O . ASN A 1 82 ? -13.556 -5.810 1.784 1.00 93.44 82 ASN A O 1
ATOM 678 N N . SER A 1 83 ? -13.394 -3.710 2.562 1.00 94.25 83 SER A N 1
ATOM 679 C CA . SER A 1 83 ? -12.492 -3.258 1.494 1.00 94.25 83 SER A CA 1
ATOM 680 C C . SER A 1 83 ? -11.024 -3.595 1.775 1.00 94.25 83 SER A C 1
ATOM 682 O O . SER A 1 83 ? -10.269 -3.802 0.823 1.00 94.25 83 SER A O 1
ATOM 684 N N . ILE A 1 84 ? -10.633 -3.733 3.053 1.00 93.62 84 ILE A N 1
ATOM 685 C CA . ILE A 1 84 ? -9.246 -4.010 3.472 1.00 93.62 84 ILE A CA 1
ATOM 686 C C . ILE A 1 84 ? -8.649 -5.225 2.740 1.00 93.62 84 ILE A C 1
ATOM 688 O O . ILE A 1 84 ? -7.576 -5.070 2.154 1.00 93.62 84 ILE A O 1
ATOM 692 N N . PRO A 1 85 ? -9.306 -6.406 2.682 1.00 94.25 85 PRO A N 1
ATOM 693 C CA . PRO A 1 85 ? -8.725 -7.571 2.014 1.00 94.25 85 PRO A CA 1
ATOM 694 C C . PRO A 1 85 ? -8.492 -7.355 0.515 1.00 94.25 85 PRO A C 1
ATOM 696 O O . PRO A 1 85 ? -7.507 -7.844 -0.028 1.00 94.25 85 PRO A O 1
ATOM 699 N N . GLY A 1 86 ? -9.376 -6.607 -0.155 1.00 94.25 86 GLY A N 1
ATOM 700 C CA . GLY A 1 86 ? -9.242 -6.312 -1.582 1.00 94.25 86 GLY A CA 1
ATOM 701 C C . GLY A 1 86 ? -8.061 -5.388 -1.876 1.00 94.25 86 GLY A C 1
ATOM 702 O O . GLY A 1 86 ? -7.307 -5.633 -2.815 1.00 94.25 86 GLY A O 1
ATOM 703 N N . ILE A 1 87 ? -7.868 -4.359 -1.046 1.00 93.62 87 ILE A N 1
ATOM 704 C CA . ILE A 1 87 ? -6.738 -3.428 -1.167 1.00 93.62 87 ILE A CA 1
ATOM 705 C C . ILE A 1 87 ? -5.426 -4.151 -0.842 1.00 93.62 87 ILE A C 1
ATOM 707 O O . ILE A 1 87 ? -4.463 -4.041 -1.598 1.00 93.62 87 ILE A O 1
ATOM 711 N N . TYR A 1 88 ? -5.412 -4.956 0.225 1.00 95.06 88 TYR A N 1
ATOM 712 C CA . TYR A 1 88 ? -4.266 -5.789 0.582 1.00 95.06 88 TYR A CA 1
ATOM 713 C C . TYR A 1 88 ? -3.876 -6.730 -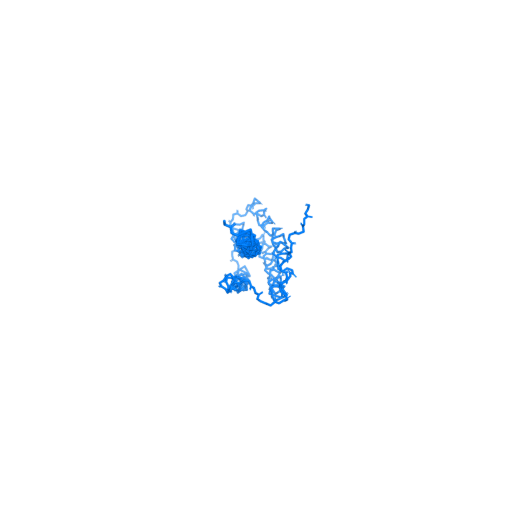0.560 1.00 95.06 88 TYR A C 1
ATOM 715 O O . TYR A 1 88 ? -2.721 -6.749 -0.965 1.00 95.06 88 TYR A O 1
ATOM 723 N N . HIS A 1 89 ? -4.835 -7.465 -1.130 1.00 95.31 89 HIS A N 1
ATOM 724 C CA . HIS A 1 89 ? -4.553 -8.405 -2.216 1.00 95.31 89 HIS A CA 1
ATOM 725 C C . HIS A 1 89 ? -4.036 -7.707 -3.481 1.00 95.31 89 HIS A C 1
ATOM 727 O O . HIS A 1 89 ? -3.174 -8.233 -4.183 1.00 95.31 89 HIS A O 1
ATOM 733 N N . LYS A 1 90 ? -4.525 -6.496 -3.765 1.00 94.56 90 LYS A N 1
ATOM 734 C CA . LYS A 1 90 ? -4.003 -5.692 -4.868 1.00 94.56 90 LYS A CA 1
ATOM 735 C C . LYS A 1 90 ? -2.552 -5.281 -4.617 1.00 94.56 90 LYS A C 1
ATOM 737 O O . LYS A 1 90 ? -1.733 -5.428 -5.520 1.00 94.56 90 LYS A O 1
ATOM 742 N N . LEU A 1 91 ? -2.221 -4.822 -3.411 1.00 94.69 91 LEU A N 1
ATOM 743 C CA . LEU A 1 91 ? -0.843 -4.492 -3.047 1.00 94.69 91 LEU A CA 1
ATOM 744 C C . LEU A 1 91 ? 0.068 -5.730 -3.091 1.00 94.69 91 LEU A C 1
ATOM 746 O O . LEU A 1 91 ? 1.137 -5.657 -3.687 1.00 94.69 91 LEU A O 1
ATOM 750 N N . ASP A 1 92 ? -0.393 -6.867 -2.570 1.00 95.56 92 ASP A N 1
ATOM 751 C CA . ASP A 1 92 ? 0.283 -8.173 -2.627 1.00 95.56 92 ASP A CA 1
ATOM 752 C C . ASP A 1 92 ? 0.618 -8.575 -4.068 1.00 95.56 92 ASP A C 1
ATOM 754 O O . ASP A 1 92 ? 1.761 -8.895 -4.385 1.00 95.56 92 ASP A O 1
ATOM 758 N N . SER A 1 93 ? -0.341 -8.422 -4.987 1.00 94.06 93 SER A N 1
ATOM 759 C CA . SER A 1 93 ? -0.113 -8.702 -6.409 1.00 94.06 93 SER A CA 1
ATOM 760 C C . SER A 1 93 ? 0.915 -7.775 -7.067 1.00 94.06 93 SER A C 1
ATOM 762 O O . SER A 1 93 ? 1.598 -8.185 -8.003 1.00 94.06 93 SER A O 1
ATOM 764 N N . LEU A 1 94 ? 1.039 -6.529 -6.592 1.00 92.62 94 LEU A N 1
ATOM 765 C CA . LEU A 1 94 ? 2.023 -5.581 -7.111 1.00 92.62 94 LEU A CA 1
ATOM 766 C C . LEU A 1 94 ? 3.425 -5.891 -6.579 1.00 92.62 94 LEU A C 1
ATOM 768 O O . LEU A 1 94 ? 4.392 -5.742 -7.313 1.00 92.62 94 LEU A O 1
ATOM 772 N N . VAL A 1 95 ? 3.556 -6.347 -5.336 1.00 93.00 95 VAL A N 1
ATOM 773 C CA . VAL A 1 95 ? 4.871 -6.597 -4.724 1.00 93.00 95 VAL A CA 1
ATOM 774 C C . VAL A 1 95 ? 5.340 -8.050 -4.826 1.00 93.00 95 VAL A C 1
ATOM 776 O O . VAL A 1 95 ? 6.416 -8.364 -4.327 1.00 93.00 95 VAL A O 1
ATOM 779 N N . ALA A 1 96 ? 4.585 -8.926 -5.495 1.00 90.00 96 ALA A N 1
ATOM 780 C CA . ALA A 1 96 ? 4.859 -10.365 -5.588 1.00 90.00 96 ALA A CA 1
ATOM 781 C C . ALA A 1 96 ? 6.269 -10.719 -6.112 1.00 90.00 96 ALA A C 1
ATOM 783 O O . ALA A 1 96 ? 6.834 -11.746 -5.738 1.00 90.00 96 ALA A O 1
ATOM 784 N N . ASP A 1 97 ? 6.854 -9.864 -6.955 1.00 84.25 97 ASP A N 1
ATOM 785 C CA . ASP A 1 97 ? 8.197 -10.060 -7.517 1.00 84.25 97 ASP A CA 1
ATOM 786 C C . ASP A 1 97 ? 9.324 -9.452 -6.645 1.00 84.25 97 ASP A C 1
ATOM 788 O O . ASP A 1 97 ? 10.505 -9.563 -6.987 1.00 84.25 97 ASP A O 1
ATOM 792 N N . ASP A 1 98 ? 8.999 -8.796 -5.523 1.00 85.69 98 ASP A N 1
ATOM 793 C CA . ASP A 1 98 ? 9.948 -8.123 -4.625 1.00 85.69 98 ASP A CA 1
ATOM 794 C C . ASP A 1 98 ? 9.884 -8.718 -3.212 1.00 85.69 98 ASP A C 1
ATOM 796 O O . ASP A 1 98 ? 9.152 -8.255 -2.338 1.00 85.69 98 ASP A O 1
ATOM 800 N N . LYS A 1 99 ? 10.695 -9.758 -2.975 1.00 88.06 99 LYS A N 1
ATOM 801 C CA . LYS A 1 99 ? 10.731 -10.502 -1.704 1.00 88.06 99 LYS A CA 1
ATOM 802 C C . LYS A 1 99 ? 10.838 -9.599 -0.452 1.00 88.06 99 LYS A C 1
ATOM 804 O O . LYS A 1 99 ? 10.038 -9.799 0.458 1.00 88.06 99 LYS A O 1
ATOM 809 N N . PRO A 1 100 ? 11.743 -8.601 -0.381 1.00 89.56 100 PRO A N 1
ATOM 810 C CA . PRO A 1 100 ? 11.756 -7.631 0.717 1.00 89.56 100 PRO A CA 1
ATOM 811 C C . PRO A 1 100 ? 10.428 -6.891 0.947 1.00 89.56 100 PRO A C 1
ATOM 813 O O . PRO A 1 100 ? 10.040 -6.681 2.093 1.00 89.56 100 PRO A O 1
ATOM 816 N N . GLN A 1 101 ? 9.731 -6.482 -0.120 1.00 90.38 101 GLN A N 1
ATOM 817 C CA . GLN A 1 101 ? 8.429 -5.817 0.003 1.00 90.38 101 GLN A CA 1
ATOM 818 C C . GLN A 1 101 ? 7.341 -6.806 0.444 1.00 90.38 101 GLN A C 1
ATOM 820 O O . GLN A 1 101 ? 6.503 -6.449 1.268 1.00 90.38 101 GLN A O 1
ATOM 825 N N . MET A 1 102 ? 7.378 -8.055 -0.034 1.00 93.81 102 MET A N 1
ATOM 826 C CA . MET A 1 102 ? 6.469 -9.110 0.429 1.00 93.81 102 MET A CA 1
ATOM 827 C C . MET A 1 102 ? 6.622 -9.402 1.925 1.00 93.81 102 MET A C 1
ATOM 829 O O . MET A 1 102 ? 5.623 -9.529 2.624 1.00 93.81 102 MET A O 1
ATOM 833 N N . GLU A 1 103 ? 7.855 -9.497 2.431 1.00 93.50 103 GLU A N 1
ATOM 834 C CA . GLU A 1 103 ? 8.114 -9.733 3.859 1.00 93.50 103 GLU A CA 1
ATOM 835 C C . GLU A 1 103 ? 7.512 -8.610 4.719 1.00 93.50 103 GLU A C 1
ATOM 837 O O . GLU A 1 103 ? 6.794 -8.883 5.681 1.00 93.50 103 GLU A O 1
ATOM 842 N N . LYS A 1 104 ? 7.703 -7.348 4.314 1.00 93.62 104 LYS A N 1
ATOM 843 C CA . LYS A 1 104 ? 7.087 -6.186 4.977 1.00 93.62 104 LYS A CA 1
ATOM 844 C C . LYS A 1 104 ? 5.564 -6.202 4.896 1.00 93.62 104 LYS A C 1
ATOM 846 O O . LYS A 1 104 ? 4.893 -5.841 5.863 1.00 93.62 104 LYS A O 1
ATOM 851 N N . LEU A 1 105 ? 5.013 -6.611 3.756 1.00 95.44 105 LEU A N 1
ATOM 852 C CA . LEU A 1 105 ? 3.571 -6.695 3.573 1.00 95.44 105 LEU A CA 1
ATOM 853 C C . LEU A 1 105 ? 2.946 -7.778 4.466 1.00 95.44 105 LEU A C 1
ATOM 855 O O . LEU A 1 105 ? 1.881 -7.550 5.037 1.00 95.44 105 LEU A O 1
ATOM 859 N N . GLU A 1 106 ? 3.621 -8.910 4.661 1.00 95.38 106 GLU A N 1
ATOM 860 C CA . GLU A 1 106 ? 3.147 -9.956 5.572 1.00 95.38 106 GLU A CA 1
ATOM 861 C C . GLU A 1 106 ? 3.202 -9.496 7.039 1.00 95.38 106 GLU A C 1
ATOM 863 O O . GLU A 1 106 ? 2.275 -9.770 7.799 1.00 95.38 106 GLU A O 1
ATOM 868 N N . GLU A 1 107 ? 4.208 -8.713 7.446 1.00 95.38 107 GLU A N 1
ATOM 869 C CA . GLU A 1 107 ? 4.198 -8.075 8.774 1.00 95.38 107 GLU A CA 1
ATOM 870 C C . GLU A 1 107 ? 2.989 -7.145 8.950 1.00 95.38 107 GLU A C 1
ATOM 872 O O . GLU A 1 107 ? 2.313 -7.174 9.977 1.00 95.38 107 GLU A O 1
ATOM 877 N N . ILE A 1 108 ? 2.685 -6.338 7.932 1.00 95.69 108 ILE A N 1
ATOM 878 C CA . ILE A 1 108 ? 1.516 -5.452 7.923 1.00 95.69 108 ILE A CA 1
ATOM 879 C C . ILE A 1 108 ? 0.219 -6.255 8.012 1.00 95.69 108 ILE A C 1
ATOM 881 O O . ILE A 1 108 ? -0.715 -5.832 8.691 1.00 95.69 108 ILE A O 1
ATOM 885 N N . ARG A 1 109 ? 0.139 -7.409 7.345 1.00 95.50 109 ARG A N 1
ATOM 886 C CA . ARG A 1 109 ? -1.034 -8.289 7.383 1.00 95.50 109 ARG A CA 1
ATOM 887 C C . ARG A 1 109 ? -1.366 -8.736 8.799 1.00 95.50 109 ARG A C 1
ATOM 889 O O . ARG A 1 109 ? -2.543 -8.754 9.157 1.00 95.50 109 ARG A O 1
ATOM 896 N N . VAL A 1 110 ? -0.348 -9.089 9.582 1.00 95.88 110 VAL A N 1
ATOM 897 C CA . VAL A 1 110 ? -0.516 -9.496 10.982 1.00 95.88 110 VAL A CA 1
ATOM 898 C C . VAL A 1 110 ? -1.108 -8.340 11.788 1.00 95.88 110 VAL A C 1
ATOM 900 O O . VAL A 1 110 ? -2.164 -8.501 12.396 1.00 95.88 110 VAL A O 1
ATOM 903 N N . VAL A 1 111 ? -0.519 -7.144 11.687 1.00 95.94 111 VAL A N 1
ATOM 904 C CA . VAL A 1 111 ? -1.006 -5.951 12.405 1.00 95.94 111 VAL A CA 1
ATOM 905 C C . VAL A 1 111 ? -2.414 -5.544 11.943 1.00 95.94 111 VAL A C 1
ATOM 907 O O . VAL A 1 111 ? -3.253 -5.160 12.755 1.00 95.94 111 VAL A O 1
ATOM 910 N N . LEU A 1 112 ? -2.724 -5.669 10.647 1.00 95.12 112 LEU A N 1
ATOM 911 C CA . LEU A 1 112 ? -4.067 -5.431 10.106 1.00 95.12 112 LEU A CA 1
ATOM 912 C C . LEU A 1 112 ? -5.096 -6.429 10.646 1.00 95.12 112 LEU A C 1
ATOM 914 O O . LEU A 1 112 ? -6.234 -6.040 10.908 1.00 95.12 112 LEU A O 1
ATOM 918 N N . ALA A 1 113 ? -4.728 -7.702 10.799 1.00 95.00 113 ALA A N 1
ATOM 919 C CA . ALA A 1 113 ? -5.613 -8.713 11.365 1.00 95.00 113 ALA A CA 1
ATOM 920 C C . ALA A 1 113 ? -5.941 -8.399 12.831 1.00 95.00 113 ALA A C 1
ATOM 922 O O . ALA A 1 113 ? -7.118 -8.420 13.207 1.00 95.00 113 ALA A O 1
ATOM 923 N N . ASP A 1 114 ? -4.928 -8.021 13.614 1.00 95.12 114 ASP A N 1
ATOM 924 C CA . ASP A 1 114 ? -5.097 -7.576 14.999 1.00 95.12 114 ASP A CA 1
ATOM 925 C C . ASP A 1 114 ? -5.966 -6.314 15.062 1.00 95.12 114 ASP A C 1
ATOM 927 O O . ASP A 1 114 ? -6.937 -6.253 15.814 1.00 95.12 114 ASP A O 1
ATOM 931 N N . TYR A 1 115 ? -5.715 -5.338 14.188 1.00 94.62 115 TYR A N 1
ATOM 932 C CA . TYR A 1 115 ? -6.525 -4.125 14.093 1.00 94.62 115 TYR A CA 1
ATOM 933 C C . TYR A 1 115 ? -7.999 -4.424 13.776 1.00 94.62 115 TYR A C 1
ATOM 935 O O . TYR A 1 115 ? -8.898 -3.891 14.429 1.00 94.62 115 TYR A O 1
ATOM 943 N N . ILE A 1 116 ? -8.276 -5.309 12.813 1.00 93.06 116 ILE A N 1
ATOM 944 C CA . ILE A 1 116 ? -9.645 -5.725 12.473 1.00 93.06 116 ILE A CA 1
ATOM 945 C C . ILE A 1 116 ? -10.307 -6.442 13.656 1.00 93.06 116 ILE A C 1
ATOM 947 O O . ILE A 1 116 ? -11.502 -6.250 13.905 1.00 93.06 116 ILE A O 1
ATOM 951 N N . HIS A 1 117 ? -9.563 -7.272 14.389 1.00 93.25 117 HIS A N 1
ATOM 952 C CA . HIS A 1 117 ? -10.066 -7.919 15.596 1.00 93.25 117 HIS A CA 1
ATOM 953 C C . HIS A 1 117 ? -10.478 -6.878 16.646 1.00 93.25 117 HIS A C 1
ATOM 955 O O . HIS A 1 117 ? -11.635 -6.863 17.079 1.00 93.25 117 HIS A O 1
ATOM 961 N N . GLU A 1 118 ? -9.582 -5.943 16.963 1.00 91.06 118 GLU A N 1
ATOM 962 C CA . GLU A 1 118 ? -9.818 -4.868 17.927 1.00 91.06 118 GLU A CA 1
ATOM 963 C C . GLU A 1 118 ? -10.959 -3.929 17.491 1.00 91.06 118 GLU A C 1
ATOM 965 O O . GLU A 1 118 ? -11.710 -3.428 18.335 1.00 91.06 118 GLU A O 1
ATOM 970 N N . ALA A 1 119 ? -11.129 -3.703 16.183 1.00 90.50 119 ALA A N 1
ATOM 971 C CA . ALA A 1 119 ? -12.252 -2.979 15.580 1.00 90.50 119 ALA A CA 1
ATOM 972 C C . ALA A 1 119 ? -13.597 -3.661 15.845 1.00 90.50 119 ALA A C 1
ATOM 974 O O . ALA A 1 119 ? -14.560 -3.010 16.258 1.00 90.50 119 ALA A O 1
ATOM 975 N N . ASN A 1 120 ? -13.663 -4.982 15.670 1.00 90.25 120 ASN A N 1
ATOM 976 C CA . ASN A 1 120 ? -14.878 -5.742 15.950 1.00 90.25 120 ASN A CA 1
ATOM 977 C C . ASN A 1 120 ? -15.219 -5.741 17.448 1.00 90.25 120 ASN A C 1
ATOM 979 O O . ASN A 1 120 ? -16.389 -5.590 17.802 1.00 90.25 120 ASN A O 1
ATOM 983 N N . VAL A 1 121 ? -14.218 -5.878 18.324 1.00 90.12 121 VAL A N 1
ATOM 984 C CA . VAL A 1 121 ? -14.411 -5.819 19.783 1.00 90.12 121 VAL A CA 1
ATOM 985 C C . VAL A 1 121 ? -14.936 -4.446 20.203 1.00 90.12 121 VAL A C 1
ATOM 987 O O . VAL A 1 121 ? -15.925 -4.369 20.933 1.00 90.12 121 VAL A O 1
ATOM 990 N N . LEU A 1 122 ? -14.343 -3.361 19.692 1.00 88.38 122 LEU A N 1
ATOM 991 C CA . LEU A 1 122 ? -14.797 -1.997 19.977 1.00 88.38 122 LEU A CA 1
ATOM 992 C C . LEU A 1 122 ? -16.253 -1.783 19.558 1.00 88.38 122 LEU A C 1
ATOM 994 O O . LEU A 1 122 ? -17.056 -1.297 20.353 1.00 88.38 122 LEU A O 1
ATOM 998 N N . MET A 1 123 ? -16.606 -2.208 18.345 1.00 86.44 123 MET A N 1
ATOM 999 C CA . MET A 1 123 ? -17.972 -2.117 17.834 1.00 86.44 123 MET A CA 1
ATOM 1000 C C . MET A 1 123 ? -18.961 -2.878 18.731 1.00 86.44 123 MET A C 1
ATOM 1002 O O . MET A 1 123 ? -20.018 -2.353 19.070 1.00 86.44 123 MET A O 1
ATOM 1006 N N . GLN A 1 124 ? -18.616 -4.089 19.181 1.00 87.00 124 GLN A N 1
ATOM 1007 C CA . GLN A 1 124 ? -19.470 -4.858 20.095 1.00 87.00 124 GLN A CA 1
ATOM 1008 C C . GLN A 1 124 ? -19.627 -4.197 21.468 1.00 87.00 124 GLN A C 1
ATOM 1010 O O . GLN A 1 124 ? -20.713 -4.253 22.044 1.00 87.00 124 GLN A O 1
ATOM 1015 N N . LEU A 1 125 ? -18.566 -3.587 22.004 1.00 85.88 125 LEU A N 1
ATOM 1016 C CA . LEU A 1 125 ? -18.632 -2.846 23.265 1.00 85.88 125 LEU A CA 1
ATOM 1017 C C . LEU A 1 125 ? -19.531 -1.614 23.128 1.00 85.88 125 LEU A C 1
ATOM 1019 O O . LEU A 1 125 ? -20.388 -1.392 23.978 1.00 85.88 125 LEU A O 1
ATOM 1023 N N . MET A 1 126 ? -19.381 -0.859 22.041 1.00 81.94 126 MET A N 1
ATOM 1024 C CA . MET A 1 126 ? -20.174 0.342 21.772 1.00 81.94 126 MET A CA 1
ATOM 1025 C C . MET A 1 126 ? -21.662 0.030 21.561 1.00 81.94 126 MET A C 1
ATOM 1027 O O . MET A 1 126 ? -22.505 0.783 22.028 1.00 81.94 126 MET A O 1
ATOM 1031 N N . LEU A 1 127 ? -22.005 -1.118 20.965 1.00 79.88 127 LEU A N 1
ATOM 1032 C CA . LEU A 1 127 ? -23.400 -1.563 20.825 1.00 79.88 127 LEU A CA 1
ATOM 1033 C C . LEU A 1 127 ? -24.057 -1.998 22.146 1.00 79.88 127 LEU A C 1
ATOM 1035 O O . LEU A 1 127 ? -25.278 -2.096 22.221 1.00 79.88 127 LEU A O 1
ATOM 1039 N N . ARG A 1 128 ? -23.266 -2.326 23.175 1.00 82.38 128 ARG A N 1
ATOM 1040 C CA . ARG A 1 128 ? -23.764 -2.839 24.465 1.00 82.38 128 ARG A CA 1
ATOM 1041 C C . ARG A 1 128 ? -23.847 -1.775 25.552 1.00 82.38 128 ARG A C 1
ATOM 1043 O O . ARG A 1 128 ? -24.368 -2.070 26.626 1.00 82.38 128 ARG A O 1
ATOM 1050 N N . THR A 1 129 ? -23.279 -0.590 25.332 1.00 73.38 129 THR A N 1
ATOM 1051 C CA . THR A 1 129 ? -23.190 0.435 26.373 1.00 73.38 129 THR A CA 1
ATOM 1052 C C . THR A 1 129 ? -23.489 1.817 25.815 1.00 73.38 129 THR A C 1
ATOM 1054 O O . THR A 1 129 ? -22.779 2.293 24.936 1.00 73.38 129 THR A O 1
ATOM 1057 N N . ASP A 1 130 ? -24.429 2.521 26.436 1.00 70.19 130 ASP A N 1
ATOM 1058 C CA . ASP A 1 130 ? -24.814 3.884 26.034 1.00 70.19 130 ASP A CA 1
ATOM 1059 C C . ASP A 1 130 ? -23.838 4.960 26.552 1.00 70.19 130 ASP A C 1
ATOM 1061 O O . ASP A 1 130 ? -24.070 6.161 26.423 1.00 70.19 130 ASP A O 1
ATOM 1065 N N . LYS A 1 131 ? -22.762 4.547 27.235 1.00 77.75 131 LYS A N 1
ATOM 1066 C CA . LYS A 1 131 ? -21.806 5.434 27.908 1.00 77.75 131 LYS A CA 1
ATOM 1067 C C . LYS A 1 131 ? -20.381 5.032 27.575 1.00 77.75 131 LYS A C 1
ATOM 1069 O O . LYS A 1 131 ? -20.050 3.853 27.555 1.00 77.75 131 LYS A O 1
ATOM 1074 N N . ILE A 1 132 ? -19.502 6.019 27.431 1.00 80.19 132 ILE A N 1
ATOM 1075 C CA . ILE A 1 132 ? -18.064 5.772 27.304 1.00 80.19 132 ILE A CA 1
ATOM 1076 C C . ILE A 1 132 ? -17.553 5.168 28.619 1.00 80.19 132 ILE A C 1
ATOM 1078 O O . ILE A 1 132 ? -17.534 5.821 29.663 1.00 80.19 132 ILE A O 1
ATOM 1082 N N . THR A 1 133 ? -17.146 3.903 28.568 1.00 85.00 133 THR A N 1
ATOM 1083 C CA . THR A 1 133 ? -16.608 3.158 29.711 1.00 85.00 133 THR A CA 1
ATOM 1084 C C . THR A 1 133 ? -15.087 3.003 29.608 1.00 85.00 133 THR A C 1
ATOM 1086 O O . THR A 1 133 ? -14.497 3.170 28.541 1.00 85.00 133 THR A O 1
ATOM 1089 N N . ARG A 1 134 ? -14.415 2.658 30.719 1.00 86.38 134 ARG A N 1
ATOM 1090 C CA . ARG A 1 134 ? -12.962 2.382 30.714 1.00 86.38 134 ARG A CA 1
ATOM 1091 C C . ARG A 1 134 ? -12.543 1.317 29.680 1.00 86.38 134 ARG A C 1
ATOM 1093 O O . 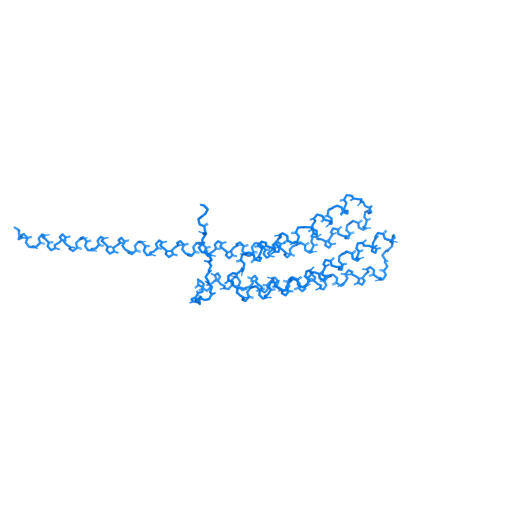ARG A 1 134 ? -11.541 1.557 29.012 1.00 86.38 134 ARG A O 1
ATOM 1100 N N . PRO A 1 135 ? -13.273 0.195 29.500 1.00 86.31 135 PRO A N 1
ATOM 1101 C CA . PRO A 1 135 ? -12.981 -0.769 28.438 1.00 86.31 135 PRO A CA 1
ATOM 1102 C C . PRO A 1 135 ? -12.968 -0.145 27.040 1.00 86.31 135 PRO A C 1
ATOM 1104 O O . PRO A 1 135 ? -12.035 -0.394 26.289 1.00 86.31 135 PRO A O 1
ATOM 1107 N N . ILE A 1 136 ? -13.931 0.729 26.721 1.00 85.25 136 ILE A N 1
ATOM 1108 C CA . ILE A 1 136 ? -13.993 1.426 25.425 1.00 85.25 136 ILE A CA 1
ATOM 1109 C C . ILE A 1 136 ? -12.764 2.317 25.222 1.00 85.25 136 ILE A C 1
ATOM 1111 O O . ILE A 1 136 ? -12.135 2.266 24.172 1.00 85.25 136 ILE A O 1
ATOM 1115 N N . ILE A 1 137 ? -12.381 3.102 26.232 1.00 86.00 137 ILE A N 1
ATOM 1116 C CA . ILE A 1 137 ? -11.207 3.989 26.141 1.00 86.00 137 ILE A CA 1
ATOM 1117 C C . ILE A 1 137 ? -9.922 3.180 25.922 1.00 86.00 137 ILE A C 1
ATOM 1119 O O . ILE A 1 137 ? -9.082 3.557 25.106 1.00 86.00 137 ILE A O 1
ATOM 1123 N N . ASN A 1 138 ? -9.760 2.071 26.646 1.00 89.19 138 ASN A N 1
ATOM 1124 C CA . ASN A 1 138 ? -8.595 1.202 26.490 1.00 89.19 138 ASN A CA 1
ATOM 1125 C C . ASN A 1 138 ? -8.541 0.582 25.089 1.00 89.19 138 ASN A C 1
ATOM 1127 O O . ASN A 1 138 ? -7.470 0.534 24.493 1.00 89.19 138 ASN A O 1
ATOM 1131 N N . GLN A 1 139 ? -9.696 0.179 24.561 1.00 88.81 139 GLN A N 1
ATOM 1132 C CA . GLN A 1 139 ? -9.830 -0.389 23.227 1.00 88.81 139 GLN A CA 1
ATOM 1133 C C . GLN A 1 139 ? -9.483 0.624 22.125 1.00 88.81 139 GLN A C 1
ATOM 1135 O O . GLN A 1 139 ? -8.743 0.303 21.200 1.00 88.81 139 GLN A O 1
ATOM 1140 N N . VAL A 1 140 ? -9.954 1.872 22.250 1.00 87.94 140 VAL A N 1
ATOM 1141 C CA . VAL A 1 140 ? -9.608 2.964 21.321 1.00 87.94 140 VAL A CA 1
ATOM 1142 C C . VAL A 1 140 ? -8.100 3.214 21.318 1.00 87.94 140 VAL A C 1
ATOM 1144 O O . VAL A 1 140 ? -7.492 3.261 20.255 1.00 87.94 140 VAL A O 1
ATOM 1147 N N . ARG A 1 141 ? -7.466 3.280 22.495 1.00 89.50 141 ARG A N 1
ATOM 1148 C CA . ARG A 1 141 ? -6.003 3.430 22.600 1.00 89.50 141 ARG A CA 1
ATOM 1149 C C . ARG A 1 141 ? -5.237 2.250 22.002 1.00 89.50 141 ARG A C 1
ATOM 1151 O O . ARG A 1 141 ? -4.148 2.440 21.471 1.00 89.50 141 ARG A O 1
ATOM 1158 N N . GLY A 1 142 ? -5.768 1.033 22.128 1.00 90.50 142 GLY A N 1
ATOM 1159 C CA . GLY A 1 142 ? -5.207 -0.158 21.487 1.00 90.50 142 GLY A CA 1
ATOM 1160 C C . GLY A 1 142 ? -5.221 -0.031 19.965 1.00 90.50 142 GLY A C 1
ATOM 1161 O O . GLY A 1 142 ? -4.190 -0.218 19.324 1.00 90.50 142 GLY A O 1
ATOM 1162 N N . GLN A 1 143 ? -6.353 0.391 19.398 1.00 91.25 143 GLN A N 1
ATOM 1163 C CA . GLN A 1 143 ? -6.466 0.649 17.963 1.00 91.25 143 GLN A CA 1
ATOM 1164 C C . GLN A 1 143 ? -5.555 1.773 17.479 1.00 91.25 143 GLN A C 1
ATOM 1166 O O . GLN A 1 143 ? -4.949 1.616 16.428 1.00 91.25 143 GLN A O 1
ATOM 1171 N N . GLU A 1 144 ? -5.440 2.880 18.218 1.00 91.25 144 GLU A N 1
ATOM 1172 C CA . GLU A 1 144 ? -4.534 3.983 17.860 1.00 91.25 144 GLU A CA 1
ATOM 1173 C C . GLU A 1 144 ? -3.095 3.484 17.700 1.00 91.25 144 GLU A C 1
ATOM 1175 O O . GLU A 1 144 ? -2.471 3.753 16.680 1.00 91.25 144 GLU A O 1
ATOM 1180 N N . LYS A 1 145 ? -2.608 2.658 18.635 1.00 94.50 145 LYS A N 1
ATOM 1181 C CA . LYS A 1 145 ? -1.270 2.055 18.533 1.00 94.50 145 LYS A CA 1
ATOM 1182 C C . LYS A 1 145 ? -1.105 1.172 17.299 1.00 94.50 145 LYS A C 1
ATOM 1184 O O . LYS A 1 145 ? -0.072 1.241 16.646 1.00 94.50 145 LYS A O 1
ATOM 1189 N N . LEU A 1 146 ? -2.107 0.353 16.978 1.00 94.62 146 LEU A N 1
ATOM 1190 C CA . LEU A 1 146 ? -2.064 -0.510 15.794 1.00 94.62 146 LEU A CA 1
ATOM 1191 C C . LEU A 1 146 ? -2.111 0.309 14.501 1.00 94.62 146 LEU A C 1
ATOM 1193 O O . LEU A 1 146 ? -1.415 -0.009 13.543 1.00 94.62 146 LEU A O 1
ATOM 1197 N N . VAL A 1 147 ? -2.896 1.389 14.471 1.00 94.00 147 VAL A N 1
ATOM 1198 C CA . VAL A 1 147 ? -2.931 2.329 13.344 1.00 94.00 147 VAL A CA 1
ATOM 1199 C C . VAL A 1 147 ? -1.580 3.025 13.185 1.00 94.00 147 VAL A C 1
ATOM 1201 O O . VAL A 1 147 ? -1.100 3.146 12.061 1.00 94.00 147 VAL A O 1
ATOM 1204 N N . ASP A 1 148 ? -0.944 3.451 14.274 1.00 94.62 148 ASP A N 1
ATOM 1205 C CA . ASP A 1 148 ? 0.399 4.038 14.246 1.00 94.62 148 ASP A CA 1
ATOM 1206 C C . ASP A 1 148 ? 1.444 3.038 13.732 1.00 94.62 148 ASP A C 1
ATOM 1208 O O . ASP A 1 148 ? 2.264 3.392 12.886 1.00 94.62 148 ASP A O 1
ATOM 1212 N N . GLU A 1 149 ? 1.372 1.776 14.157 1.00 95.69 149 GLU A N 1
ATOM 1213 C CA . GLU A 1 149 ? 2.260 0.715 13.675 1.00 95.69 149 GLU A CA 1
ATOM 1214 C C . GLU A 1 149 ? 2.046 0.409 12.181 1.00 95.69 149 GLU A C 1
ATOM 1216 O O . GLU A 1 149 ? 3.014 0.297 11.423 1.00 95.69 149 GLU A O 1
ATOM 1221 N N . ILE A 1 150 ? 0.789 0.340 11.720 1.00 94.88 150 ILE A N 1
ATOM 1222 C CA . ILE A 1 150 ? 0.466 0.210 10.289 1.00 94.88 150 ILE A CA 1
ATOM 1223 C C . ILE A 1 150 ? 1.046 1.400 9.519 1.00 94.88 150 ILE A C 1
ATOM 1225 O O . ILE A 1 150 ? 1.722 1.199 8.510 1.00 94.88 150 ILE A O 1
ATOM 1229 N N . ASN A 1 151 ? 0.831 2.625 10.007 1.00 94.38 151 ASN A N 1
ATOM 1230 C CA . ASN A 1 151 ? 1.369 3.844 9.404 1.00 94.38 151 ASN A CA 1
ATOM 1231 C C . ASN A 1 151 ? 2.895 3.798 9.302 1.00 94.38 151 ASN A C 1
ATOM 1233 O O . ASN A 1 151 ? 3.452 4.152 8.264 1.00 94.38 151 ASN A O 1
ATOM 1237 N N . GLU A 1 152 ? 3.586 3.378 10.359 1.00 95.44 152 GLU A N 1
ATOM 1238 C CA . GLU A 1 152 ? 5.043 3.276 10.380 1.00 95.44 152 GLU A CA 1
ATOM 1239 C C . GLU A 1 152 ? 5.545 2.286 9.320 1.00 95.44 152 GLU A C 1
ATOM 1241 O O . GLU A 1 152 ? 6.372 2.651 8.477 1.00 95.44 152 GLU A O 1
ATOM 1246 N N . LYS A 1 153 ? 4.990 1.068 9.293 1.00 95.06 153 LYS A N 1
ATOM 1247 C CA . LYS A 1 153 ? 5.371 0.028 8.323 1.00 95.06 153 LYS A CA 1
ATOM 1248 C C . LYS A 1 153 ? 5.052 0.440 6.880 1.00 95.06 153 LYS A C 1
ATOM 1250 O O . LYS A 1 153 ? 5.893 0.281 5.991 1.00 95.06 153 LYS A O 1
ATOM 1255 N N . MET A 1 154 ? 3.890 1.050 6.645 1.00 94.44 154 MET A N 1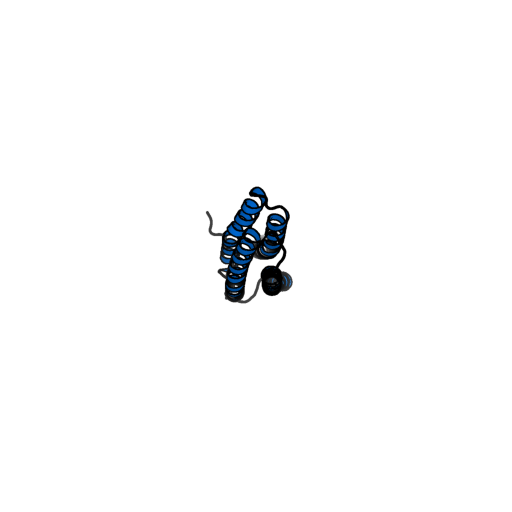
ATOM 1256 C CA . MET A 1 154 ? 3.500 1.590 5.335 1.00 94.44 154 MET A CA 1
ATOM 1257 C C . MET A 1 154 ? 4.419 2.720 4.878 1.00 94.44 154 MET A C 1
ATOM 1259 O O . MET A 1 154 ? 4.842 2.758 3.721 1.00 94.44 154 MET A O 1
ATOM 1263 N N . ASN A 1 155 ? 4.772 3.637 5.780 1.00 94.19 155 ASN A N 1
ATOM 1264 C CA . ASN A 1 155 ? 5.694 4.725 5.475 1.00 94.19 155 ASN A CA 1
ATOM 1265 C C . ASN A 1 155 ? 7.103 4.207 5.173 1.00 94.19 155 ASN A C 1
ATOM 1267 O O . ASN A 1 155 ? 7.763 4.754 4.289 1.00 94.19 155 ASN A O 1
ATOM 1271 N N . ALA A 1 156 ? 7.543 3.135 5.836 1.00 93.81 156 ALA A N 1
ATOM 1272 C CA . ALA A 1 156 ? 8.796 2.463 5.512 1.00 93.81 156 ALA A CA 1
ATOM 1273 C C . ALA A 1 156 ? 8.764 1.847 4.099 1.00 93.81 156 ALA A C 1
ATOM 1275 O O . ALA A 1 156 ? 9.676 2.096 3.313 1.00 93.81 156 ALA A O 1
ATOM 1276 N N . MET A 1 157 ? 7.700 1.125 3.722 1.00 93.94 157 MET A N 1
ATOM 1277 C CA . MET A 1 157 ? 7.543 0.611 2.346 1.00 93.94 157 MET A CA 1
ATOM 1278 C C . MET A 1 157 ? 7.495 1.741 1.306 1.00 93.94 157 MET A C 1
ATOM 1280 O O . MET A 1 157 ? 8.134 1.668 0.256 1.00 93.94 157 MET A O 1
ATOM 1284 N N . LYS A 1 158 ? 6.789 2.836 1.611 1.00 93.31 158 LYS A N 1
ATOM 1285 C CA . LYS A 1 158 ? 6.720 4.034 0.761 1.00 93.31 158 LYS A CA 1
ATOM 1286 C C . LYS A 1 158 ? 8.082 4.711 0.604 1.00 93.31 158 LYS A C 1
ATOM 1288 O O . LYS A 1 158 ? 8.395 5.238 -0.466 1.00 93.31 158 LYS A O 1
ATOM 1293 N N . HIS A 1 159 ? 8.883 4.746 1.667 1.00 93.06 159 HIS A N 1
ATOM 1294 C CA . HIS A 1 159 ? 10.239 5.283 1.632 1.00 93.06 159 HIS A CA 1
ATOM 1295 C C . HIS A 1 159 ? 11.144 4.456 0.714 1.00 93.06 159 HIS A C 1
ATOM 1297 O O . HIS A 1 159 ? 11.889 5.035 -0.082 1.00 93.06 159 HIS A O 1
ATOM 1303 N N . ASP A 1 160 ? 11.027 3.131 0.767 1.00 89.81 160 ASP A N 1
ATOM 1304 C CA . ASP A 1 160 ? 11.762 2.228 -0.116 1.00 89.81 160 ASP A CA 1
ATOM 1305 C C . ASP A 1 160 ? 11.386 2.453 -1.582 1.00 89.81 160 ASP A C 1
ATOM 1307 O O . ASP A 1 160 ? 12.274 2.665 -2.407 1.00 89.81 160 ASP A O 1
ATOM 1311 N N . GLU A 1 161 ? 10.091 2.537 -1.906 1.00 89.31 161 GLU A N 1
ATOM 1312 C CA . GLU A 1 161 ? 9.632 2.842 -3.271 1.00 89.31 161 GLU A CA 1
ATOM 1313 C C . GLU A 1 161 ? 10.142 4.200 -3.771 1.00 89.31 161 GLU A C 1
ATOM 1315 O O . GLU A 1 161 ? 10.631 4.326 -4.895 1.00 89.31 161 GLU A O 1
ATOM 1320 N N . ASN A 1 162 ? 10.114 5.234 -2.927 1.00 89.31 162 ASN A N 1
ATOM 1321 C CA . ASN A 1 162 ? 10.664 6.541 -3.289 1.00 89.31 162 ASN A CA 1
ATOM 1322 C C . ASN A 1 162 ? 12.187 6.496 -3.497 1.00 89.31 162 ASN A C 1
ATOM 1324 O O . ASN A 1 162 ? 12.725 7.236 -4.324 1.00 89.31 162 ASN A O 1
ATOM 1328 N N . THR A 1 163 ? 12.897 5.657 -2.744 1.00 87.50 163 THR A N 1
ATOM 1329 C CA . THR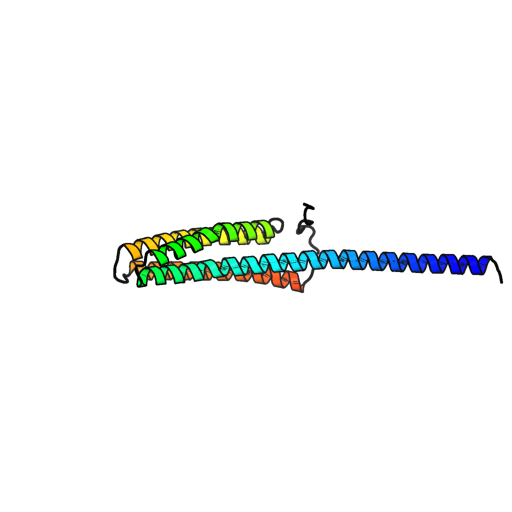 A 1 163 ? 14.344 5.466 -2.895 1.00 87.50 163 THR A CA 1
ATOM 1330 C C . THR A 1 163 ? 14.664 4.730 -4.189 1.00 87.50 163 THR A C 1
ATOM 1332 O O . THR A 1 163 ? 15.609 5.105 -4.891 1.00 87.50 163 THR A O 1
ATOM 1335 N N . LEU A 1 164 ? 13.837 3.756 -4.570 1.00 83.31 164 LEU A N 1
ATOM 1336 C CA . LEU A 1 164 ? 13.929 3.099 -5.868 1.00 83.31 164 LEU A CA 1
ATOM 1337 C C . LEU A 1 164 ? 13.707 4.107 -6.990 1.00 83.31 164 LEU A C 1
ATOM 1339 O O . LEU A 1 164 ? 14.584 4.253 -7.839 1.00 83.31 164 LEU A O 1
ATOM 1343 N N . LEU A 1 165 ? 12.632 4.898 -6.929 1.00 83.69 165 LEU A N 1
ATOM 1344 C CA . LEU A 1 165 ? 12.340 5.955 -7.906 1.00 83.69 165 LEU A CA 1
ATOM 1345 C C . LEU A 1 165 ? 13.511 6.929 -8.115 1.00 83.69 165 LEU A C 1
ATOM 1347 O O . LEU A 1 165 ? 13.781 7.338 -9.244 1.00 83.69 165 LEU A O 1
ATOM 1351 N N . LYS A 1 166 ? 14.239 7.272 -7.045 1.00 83.50 166 LYS A N 1
ATOM 1352 C CA . LYS A 1 166 ? 15.396 8.182 -7.101 1.00 83.50 166 LYS A CA 1
ATOM 1353 C C . LYS A 1 166 ? 16.673 7.530 -7.624 1.00 83.50 166 LYS A C 1
ATOM 1355 O O . LYS A 1 166 ? 17.431 8.180 -8.339 1.00 83.50 166 LYS A O 1
ATOM 1360 N N . THR A 1 167 ? 16.948 6.288 -7.232 1.00 78.94 167 THR A N 1
ATOM 1361 C CA . THR A 1 167 ? 18.182 5.580 -7.620 1.00 78.94 167 THR A CA 1
ATOM 1362 C C . THR A 1 167 ? 18.094 4.975 -9.026 1.00 78.94 167 THR A C 1
ATOM 1364 O O . THR A 1 167 ? 19.125 4.674 -9.632 1.00 78.94 167 THR A O 1
ATOM 1367 N N . GLY A 1 168 ? 16.884 4.893 -9.588 1.00 67.62 168 GLY A N 1
ATOM 1368 C CA . GLY A 1 168 ? 16.605 4.334 -10.906 1.00 67.62 168 GLY A CA 1
ATOM 1369 C C . GLY A 1 168 ? 16.374 2.823 -10.852 1.00 67.62 168 GLY A C 1
ATOM 1370 O O . GLY A 1 168 ? 16.367 2.217 -9.784 1.00 67.62 168 GLY A O 1
ATOM 1371 N N . TRP A 1 169 ? 16.177 2.206 -12.023 1.00 63.62 169 TRP A N 1
ATOM 1372 C CA . TRP A 1 169 ? 15.927 0.764 -12.140 1.00 63.62 169 TRP A CA 1
ATOM 1373 C C . TRP A 1 169 ? 16.974 -0.043 -11.340 1.00 63.62 169 TRP A C 1
ATOM 1375 O O . TRP A 1 169 ? 18.172 0.099 -11.626 1.00 63.62 169 TRP A O 1
ATOM 1385 N N . PRO A 1 170 ? 16.570 -0.892 -10.372 1.00 59.03 170 PRO A N 1
ATOM 1386 C CA . PRO A 1 170 ? 17.516 -1.636 -9.552 1.00 59.03 170 PRO A CA 1
ATOM 1387 C C . PRO A 1 170 ? 18.376 -2.538 -10.443 1.00 59.03 170 PRO A C 1
ATOM 1389 O O . PRO A 1 170 ? 17.871 -3.340 -11.226 1.00 59.03 170 PRO A O 1
ATOM 1392 N N . LYS A 1 171 ? 19.705 -2.404 -10.342 1.00 55.03 171 LYS A N 1
ATOM 1393 C CA . LYS A 1 171 ? 20.657 -3.267 -11.068 1.00 55.03 171 LYS A CA 1
ATOM 1394 C C . LYS A 1 171 ? 20.632 -4.719 -10.573 1.00 55.03 171 LYS A C 1
ATOM 1396 O O . LYS A 1 171 ? 21.240 -5.585 -11.206 1.00 55.03 171 LYS A O 1
ATOM 1401 N N . ASP A 1 172 ? 19.933 -4.979 -9.472 1.00 51.81 172 ASP A N 1
ATOM 1402 C CA . ASP A 1 172 ? 19.808 -6.298 -8.876 1.00 51.81 172 ASP A CA 1
ATOM 1403 C C . ASP A 1 172 ? 18.852 -7.178 -9.680 1.00 51.81 172 ASP A C 1
ATOM 1405 O O . ASP A 1 172 ? 17.652 -6.930 -9.786 1.00 51.81 172 ASP A O 1
ATOM 1409 N N . LYS A 1 173 ? 19.410 -8.263 -10.224 1.00 48.62 173 LYS A N 1
ATOM 1410 C CA . LYS A 1 173 ? 18.721 -9.277 -11.039 1.00 48.62 173 LYS A CA 1
ATOM 1411 C C . LYS A 1 173 ? 17.570 -9.999 -10.320 1.00 48.62 173 LYS A C 1
ATOM 1413 O O . LYS A 1 173 ? 16.874 -10.776 -10.964 1.00 48.62 173 LYS A O 1
ATOM 1418 N N . ASN A 1 174 ? 17.376 -9.755 -9.024 1.00 47.56 174 ASN A N 1
ATOM 1419 C CA . ASN A 1 174 ? 16.333 -10.389 -8.219 1.00 47.56 174 ASN A CA 1
ATOM 1420 C C . ASN A 1 174 ? 14.987 -9.649 -8.260 1.00 47.56 174 ASN A C 1
ATOM 1422 O O . ASN A 1 174 ? 14.011 -10.197 -7.770 1.00 47.56 174 ASN A O 1
ATOM 1426 N N . ARG A 1 175 ? 14.915 -8.445 -8.850 1.00 55.00 175 ARG A N 1
ATOM 1427 C CA . ARG A 1 175 ? 13.658 -7.707 -9.058 1.00 55.00 175 ARG A CA 1
ATOM 1428 C C . ARG A 1 175 ? 13.288 -7.727 -10.533 1.00 55.00 175 ARG A C 1
ATOM 1430 O O . ARG A 1 175 ? 13.605 -6.813 -11.295 1.00 55.00 175 ARG A O 1
ATOM 1437 N N . SER A 1 176 ? 12.673 -8.824 -10.957 1.00 52.16 176 SER A N 1
ATOM 1438 C CA . SER A 1 176 ? 12.067 -8.917 -12.281 1.00 52.16 176 SER A CA 1
ATOM 1439 C C . SER A 1 176 ? 10.648 -8.380 -12.187 1.00 52.16 176 SER A C 1
ATOM 1441 O O . SER A 1 176 ? 9.729 -9.167 -12.024 1.00 52.16 176 SER A O 1
ATOM 1443 N N . TYR A 1 177 ? 10.461 -7.063 -12.302 1.00 56.12 177 TYR A N 1
ATOM 1444 C CA . TYR A 1 177 ? 9.115 -6.508 -12.446 1.00 56.12 177 TYR A CA 1
ATOM 1445 C C . TYR A 1 177 ? 8.482 -7.120 -13.694 1.00 56.12 177 TYR A C 1
ATOM 1447 O O . TYR A 1 177 ? 8.969 -6.879 -14.807 1.00 56.12 177 TYR A O 1
ATOM 1455 N N . GLY A 1 178 ? 7.472 -7.972 -13.485 1.00 48.62 178 GLY A N 1
ATOM 1456 C CA . GLY A 1 178 ? 6.811 -8.738 -14.528 1.00 48.62 178 GLY A CA 1
ATOM 1457 C C . GLY A 1 178 ? 6.597 -7.914 -15.792 1.00 48.62 178 GLY A C 1
ATOM 1458 O O . GLY A 1 178 ? 6.038 -6.814 -15.772 1.00 48.62 178 GLY A O 1
ATOM 1459 N N . HIS A 1 179 ? 7.061 -8.453 -16.922 1.00 43.75 179 HIS A N 1
ATOM 1460 C CA . HIS A 1 179 ? 6.588 -7.998 -18.222 1.00 43.75 179 HIS A CA 1
ATOM 1461 C C . HIS A 1 179 ? 5.055 -7.988 -18.156 1.00 43.75 179 HIS A C 1
ATOM 1463 O O . HIS A 1 179 ? 4.505 -8.988 -17.696 1.00 43.75 179 HIS A O 1
ATOM 1469 N N . PRO A 1 180 ? 4.358 -6.924 -18.596 1.00 40.06 180 PRO A N 1
ATOM 1470 C CA . PRO A 1 180 ? 2.910 -6.976 -18.697 1.00 40.06 180 PRO A CA 1
ATOM 1471 C C . PRO A 1 180 ? 2.574 -8.167 -19.588 1.00 40.06 180 PRO A C 1
ATOM 1473 O O . PRO A 1 180 ? 2.853 -8.154 -20.793 1.00 40.06 180 PRO A O 1
ATOM 1476 N N . SER A 1 181 ? 2.075 -9.233 -18.964 1.00 37.94 181 SER A N 1
ATOM 1477 C CA . SER A 1 181 ? 1.538 -10.396 -19.643 1.00 37.94 181 SER A CA 1
ATOM 1478 C C . SER A 1 181 ? 0.511 -9.849 -20.614 1.00 37.94 181 SER A C 1
ATOM 1480 O O . SER A 1 181 ? -0.459 -9.216 -20.202 1.00 37.94 181 SER A O 1
ATOM 1482 N N . ARG A 1 182 ? 0.797 -9.987 -21.910 1.00 34.94 182 ARG A N 1
ATOM 1483 C CA . ARG A 1 182 ? -0.139 -9.635 -22.972 1.00 34.94 182 ARG A CA 1
ATOM 1484 C C . ARG A 1 182 ? -1.429 -10.414 -22.706 1.00 34.94 182 ARG A C 1
ATOM 1486 O O . ARG A 1 182 ? -1.418 -11.635 -22.848 1.00 34.94 182 ARG A O 1
ATOM 1493 N N . CYS A 1 183 ? -2.472 -9.713 -22.269 1.00 38.66 183 CYS A N 1
ATOM 1494 C CA . CYS A 1 183 ? -3.847 -10.150 -22.478 1.00 38.66 183 CYS A CA 1
ATOM 1495 C C . CYS A 1 183 ? -4.148 -10.134 -23.979 1.00 38.66 183 CYS A C 1
ATOM 1497 O O . CYS A 1 183 ? -3.618 -9.230 -24.672 1.00 38.66 183 CYS A O 1
#